Protein AF-A0A962AG25-F1 (afdb_monomer_lite)

pLDDT: mean 88.18, std 6.66, range [57.38, 96.31]

Sequence (49 aa):
MYQPLPRNVLVRLRPVPSGYEYVRVDNDILLMAVATHKIVDAVAILSRL

Secondary structure (DSSP, 8-state):
-EEEPPHHHHTTSPPPPTTEEEEEETTEEEEEETTTTEEEEEEE--TT-

Radius of gyration: 10.3 Å; chains: 1; bounding box: 26×23×19 Å

Structure (mmCIF, N/CA/C/O backbone):
data_AF-A0A962AG25-F1
#
_entry.id   AF-A0A962AG25-F1
#
loop_
_atom_site.group_PDB
_atom_site.id
_atom_site.type_symbol
_ato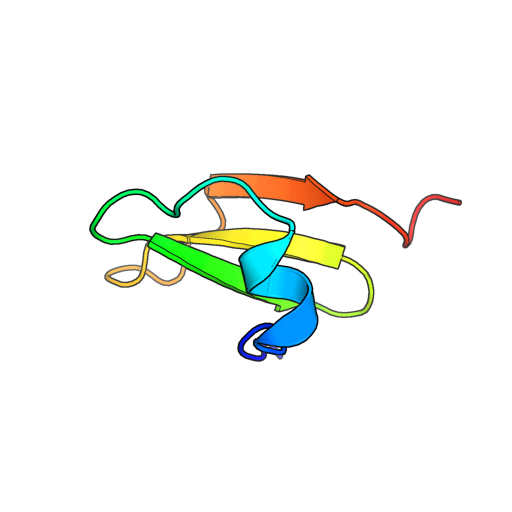m_site.label_atom_id
_atom_site.label_alt_id
_atom_site.label_comp_id
_atom_site.label_asym_id
_atom_site.label_entity_id
_atom_site.label_seq_id
_atom_site.pdbx_PDB_ins_code
_atom_site.Cartn_x
_atom_site.Cartn_y
_atom_site.Cartn_z
_atom_site.occupancy
_atom_site.B_iso_or_equiv
_atom_site.auth_seq_id
_atom_site.auth_comp_id
_atom_site.auth_asym_id
_atom_site.auth_atom_id
_atom_site.pdbx_PDB_model_num
ATOM 1 N N . MET A 1 1 ? -0.305 8.769 -8.805 1.00 81.44 1 MET A N 1
ATOM 2 C CA . MET A 1 1 ? -1.692 8.243 -8.782 1.00 81.44 1 MET A CA 1
ATOM 3 C C . MET A 1 1 ? -1.608 6.814 -8.273 1.00 81.44 1 MET A C 1
ATOM 5 O O . MET A 1 1 ? -0.742 6.102 -8.761 1.00 81.44 1 MET A O 1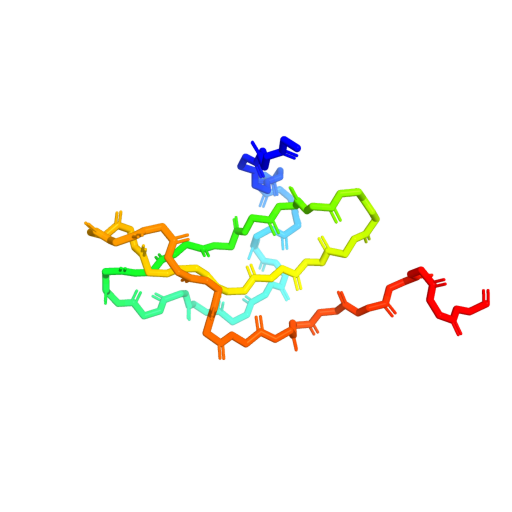
ATOM 9 N N . TYR A 1 2 ? -2.402 6.414 -7.278 1.00 81.75 2 TYR A N 1
ATOM 10 C CA . TYR A 1 2 ? -2.403 5.031 -6.787 1.00 81.75 2 TYR A CA 1
ATOM 11 C C . TYR A 1 2 ? -3.562 4.255 -7.411 1.00 81.75 2 TYR A C 1
ATOM 13 O O . TYR A 1 2 ? -4.606 4.833 -7.716 1.00 81.75 2 TYR A O 1
ATOM 21 N N . GLN A 1 3 ? -3.361 2.961 -7.642 1.00 87.81 3 GLN A N 1
ATOM 22 C CA . GLN A 1 3 ? -4.367 2.085 -8.241 1.00 87.81 3 GLN A CA 1
ATOM 23 C C . GLN A 1 3 ? -4.505 0.802 -7.416 1.00 87.81 3 GLN A C 1
ATOM 25 O O . GLN A 1 3 ? -3.493 0.302 -6.908 1.00 87.81 3 GLN A O 1
ATOM 30 N N . PRO A 1 4 ? -5.721 0.239 -7.300 1.00 85.69 4 PRO A N 1
ATOM 31 C CA . PRO A 1 4 ? -5.912 -1.059 -6.674 1.00 85.69 4 PRO A CA 1
ATOM 32 C C . PRO A 1 4 ? -5.052 -2.125 -7.347 1.00 85.69 4 PRO A C 1
ATOM 34 O O . PRO A 1 4 ? -4.911 -2.161 -8.574 1.00 85.69 4 PRO A O 1
ATOM 37 N N . LEU A 1 5 ? -4.488 -3.021 -6.543 1.00 85.94 5 LEU A N 1
ATOM 38 C CA . LEU A 1 5 ? -3.670 -4.100 -7.073 1.00 85.94 5 LEU A CA 1
ATOM 39 C C . LEU A 1 5 ? -4.548 -5.152 -7.787 1.00 85.94 5 LEU A C 1
ATOM 41 O O . LEU A 1 5 ? -5.588 -5.548 -7.254 1.00 85.94 5 LEU A O 1
ATOM 45 N N . PRO A 1 6 ? -4.141 -5.666 -8.963 1.00 86.44 6 PRO A N 1
ATOM 46 C CA . PRO A 1 6 ? -4.856 -6.750 -9.631 1.00 86.44 6 PRO A CA 1
ATOM 47 C C . PRO A 1 6 ? -5.044 -7.985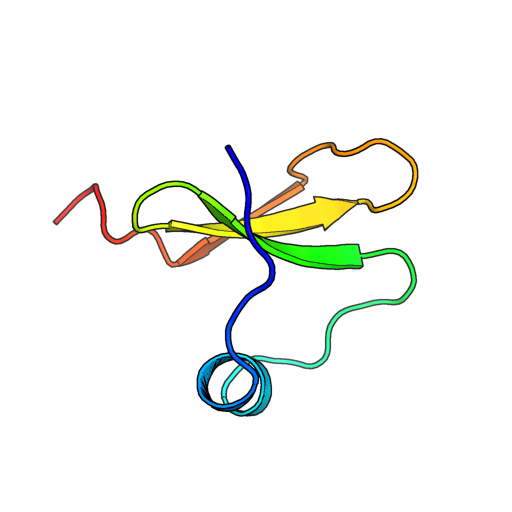 -8.732 1.00 86.44 6 PRO A C 1
ATOM 49 O O . PRO A 1 6 ? -4.124 -8.398 -8.020 1.00 86.44 6 PRO A O 1
ATOM 52 N N . ARG A 1 7 ? -6.226 -8.621 -8.790 1.00 84.12 7 ARG A N 1
ATOM 53 C CA . ARG A 1 7 ? -6.597 -9.754 -7.911 1.00 84.12 7 ARG A CA 1
ATOM 54 C C . ARG A 1 7 ? -5.609 -10.921 -7.958 1.00 84.12 7 ARG A C 1
ATOM 56 O O . ARG A 1 7 ? -5.324 -11.516 -6.927 1.00 84.12 7 ARG A O 1
ATOM 63 N N . ASN A 1 8 ? -5.063 -11.231 -9.132 1.00 88.06 8 ASN A N 1
ATOM 64 C CA . ASN A 1 8 ? -4.068 -12.292 -9.322 1.00 88.06 8 ASN A CA 1
ATOM 65 C C . ASN A 1 8 ? -2.746 -12.028 -8.579 1.00 88.06 8 ASN A C 1
ATOM 67 O O . ASN A 1 8 ? -2.026 -12.972 -8.267 1.00 88.06 8 ASN A O 1
ATOM 71 N N . VAL A 1 9 ? -2.419 -10.765 -8.302 1.00 85.00 9 VAL A N 1
ATOM 72 C CA . VAL A 1 9 ? -1.260 -10.395 -7.482 1.00 85.00 9 VAL A CA 1
ATOM 73 C C . VAL A 1 9 ? -1.632 -10.454 -6.003 1.00 85.00 9 VAL A C 1
ATOM 75 O O . VAL A 1 9 ? -0.891 -11.046 -5.225 1.00 85.00 9 VAL A O 1
ATOM 78 N N . LEU A 1 10 ? -2.808 -9.933 -5.629 1.00 85.25 10 LEU A N 1
ATOM 79 C CA . LEU A 1 10 ? -3.305 -9.951 -4.246 1.00 85.25 10 LEU A CA 1
ATOM 80 C C . LEU A 1 10 ? -3.337 -11.360 -3.641 1.00 85.25 10 LEU A C 1
ATOM 82 O O . LEU A 1 10 ? -2.913 -11.534 -2.505 1.00 85.25 10 LEU A O 1
ATOM 86 N N . VAL A 1 11 ? -3.773 -12.373 -4.398 1.00 86.38 11 VAL A N 1
ATOM 87 C CA . VAL A 1 11 ? -3.840 -13.768 -3.910 1.00 86.38 11 VAL A CA 1
ATOM 88 C C . VAL A 1 11 ? -2.474 -14.394 -3.616 1.00 86.38 11 VAL A C 1
ATOM 90 O O . VAL A 1 11 ? -2.408 -15.441 -2.980 1.00 86.38 11 VAL A O 1
ATOM 93 N N . ARG A 1 12 ? -1.381 -13.784 -4.090 1.00 87.00 12 ARG A N 1
ATOM 94 C CA . ARG A 1 12 ? -0.005 -14.239 -3.832 1.00 87.00 12 ARG A CA 1
ATOM 95 C C . ARG A 1 12 ? 0.637 -13.505 -2.654 1.00 87.00 12 ARG A C 1
ATOM 97 O O . ARG A 1 12 ? 1.732 -13.877 -2.242 1.00 87.00 12 ARG A O 1
ATOM 104 N N . LEU A 1 13 ? -0.015 -12.461 -2.139 1.00 84.19 13 LEU A N 1
ATOM 105 C CA . LEU A 1 13 ? 0.437 -11.697 -0.983 1.00 84.19 13 LEU A CA 1
ATOM 106 C C . LEU A 1 13 ? -0.175 -12.253 0.304 1.00 8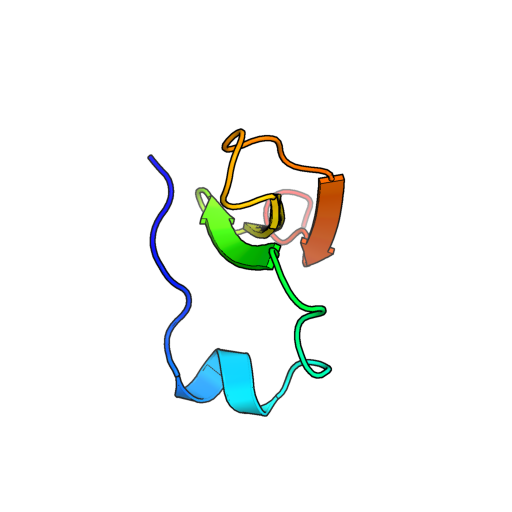4.19 13 LEU A C 1
ATOM 108 O O . LEU A 1 13 ? -1.120 -13.044 0.294 1.00 84.19 13 LEU A O 1
ATOM 112 N N . ARG A 1 14 ? 0.378 -11.821 1.438 1.00 87.06 14 ARG A N 1
ATOM 113 C CA . ARG A 1 14 ? -0.226 -12.097 2.743 1.00 87.06 14 ARG A CA 1
ATOM 114 C C . ARG A 1 14 ? -1.585 -11.389 2.851 1.00 87.06 14 ARG A C 1
ATOM 116 O O . ARG A 1 14 ? -1.764 -10.345 2.225 1.00 87.06 14 ARG A O 1
ATOM 123 N N . PRO A 1 15 ? -2.536 -11.921 3.641 1.00 88.19 15 PRO A N 1
ATOM 124 C CA . PRO A 1 15 ? -3.803 -11.244 3.889 1.00 88.19 15 PRO A CA 1
ATOM 125 C C . PRO A 1 15 ? -3.577 -9.823 4.404 1.00 88.19 15 PRO A C 1
ATOM 127 O O . PRO A 1 15 ? -2.751 -9.607 5.294 1.00 88.19 15 PRO A O 1
ATOM 130 N N . VAL A 1 16 ? -4.313 -8.862 3.846 1.00 88.94 16 VAL A N 1
ATOM 131 C CA . VAL A 1 16 ? -4.211 -7.469 4.276 1.00 88.94 16 VAL A CA 1
ATOM 132 C C . VAL A 1 16 ? -4.902 -7.298 5.639 1.00 88.94 16 VAL A C 1
ATOM 134 O O . VAL A 1 16 ? -6.008 -7.819 5.825 1.00 88.94 16 VAL A O 1
ATOM 137 N N . PRO A 1 17 ? -4.285 -6.608 6.614 1.00 89.12 17 PRO A N 1
ATOM 138 C CA . PRO A 1 17 ? -4.951 -6.289 7.872 1.00 89.12 17 PRO A CA 1
ATOM 139 C C . PRO A 1 17 ? -6.181 -5.398 7.653 1.00 89.12 17 PRO A C 1
ATOM 141 O O . PRO A 1 17 ? -6.241 -4.617 6.703 1.00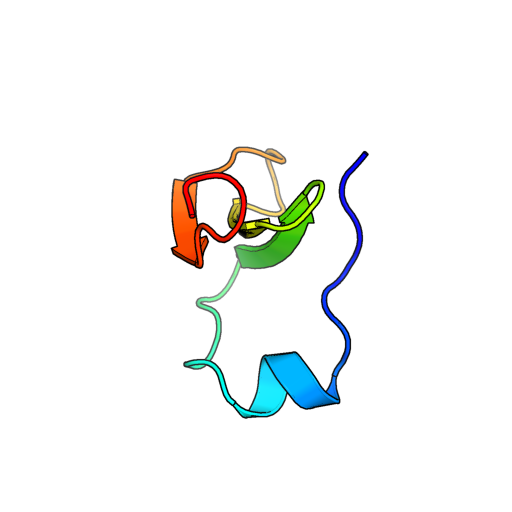 89.12 17 PRO A O 1
ATOM 144 N N . SER A 1 18 ? -7.156 -5.481 8.561 1.00 93.25 18 SER A N 1
ATOM 145 C CA . SER A 1 18 ? -8.358 -4.641 8.495 1.00 93.25 18 SER A CA 1
ATOM 146 C C . SER A 1 18 ? -8.000 -3.151 8.510 1.00 93.25 18 SER A C 1
ATOM 148 O O . SER A 1 18 ? -7.172 -2.721 9.311 1.00 93.25 18 SER A O 1
ATOM 150 N N . GLY A 1 19 ? -8.629 -2.368 7.632 1.00 93.69 19 GLY A N 1
ATOM 151 C CA . GLY A 1 19 ? -8.369 -0.930 7.487 1.00 93.69 19 GLY A CA 1
ATOM 152 C C . GLY A 1 19 ? -7.201 -0.573 6.561 1.00 93.69 19 GLY A C 1
ATOM 153 O O . GLY A 1 19 ? -6.889 0.612 6.417 1.00 93.69 19 GLY A O 1
ATOM 154 N N . TYR A 1 20 ? -6.589 -1.567 5.912 1.00 94.75 20 TYR A N 1
ATOM 155 C CA . TYR A 1 20 ? -5.493 -1.378 4.969 1.00 94.75 20 TYR A CA 1
ATOM 156 C C . TYR A 1 20 ? -5.803 -1.990 3.606 1.00 94.75 20 TYR A C 1
ATOM 158 O O . TYR A 1 20 ? -6.597 -2.922 3.483 1.00 94.75 20 TYR A O 1
ATOM 166 N N . GLU A 1 21 ? -5.128 -1.486 2.581 1.00 93.56 21 GLU A N 1
ATOM 167 C CA . GLU A 1 21 ? -5.150 -2.056 1.240 1.00 93.56 21 GLU A CA 1
ATOM 168 C C . GLU A 1 21 ? -3.755 -2.043 0.609 1.00 93.56 21 GLU A C 1
ATOM 170 O O . GLU A 1 21 ? -2.902 -1.216 0.947 1.00 93.56 21 GLU A O 1
ATOM 175 N N . TYR A 1 22 ? -3.526 -2.975 -0.318 1.00 93.94 22 TYR A N 1
ATOM 176 C CA . TYR A 1 22 ? -2.354 -2.925 -1.180 1.00 93.94 22 TYR A CA 1
ATOM 177 C C . TYR A 1 22 ? -2.648 -2.058 -2.396 1.00 93.94 22 TYR A C 1
ATOM 179 O O . TYR A 1 22 ? -3.587 -2.327 -3.150 1.00 93.94 22 TYR A O 1
ATOM 187 N N . VAL A 1 23 ? -1.791 -1.071 -2.626 1.00 93.12 23 VAL A N 1
ATOM 188 C CA . VAL A 1 23 ? -1.868 -0.189 -3.789 1.00 93.12 23 VAL A CA 1
ATOM 189 C C . VAL A 1 23 ? -0.617 -0.293 -4.636 1.00 93.12 23 VAL A C 1
ATOM 191 O O . VAL A 1 23 ? 0.486 -0.507 -4.130 1.00 93.12 23 VAL A O 1
ATOM 194 N N . ARG A 1 24 ? -0.798 -0.116 -5.943 1.00 92.06 24 ARG A N 1
ATOM 195 C CA . ARG A 1 24 ? 0.302 0.116 -6.871 1.00 92.06 24 ARG A CA 1
ATOM 196 C C . ARG A 1 24 ? 0.544 1.614 -6.993 1.00 92.06 24 ARG A C 1
ATOM 198 O O . ARG A 1 24 ? -0.389 2.357 -7.309 1.00 92.06 24 ARG A O 1
ATOM 205 N N . VAL A 1 25 ? 1.786 2.031 -6.779 1.00 90.94 25 VAL A N 1
ATOM 206 C CA . VAL A 1 25 ? 2.273 3.384 -7.072 1.00 90.94 25 VAL A CA 1
ATOM 207 C C . VAL A 1 25 ? 3.467 3.227 -7.994 1.00 90.94 25 VAL A C 1
ATOM 209 O O . VAL A 1 25 ? 4.451 2.594 -7.625 1.00 90.94 25 VAL A O 1
ATOM 212 N N . ASP A 1 26 ? 3.344 3.737 -9.216 1.00 89.38 26 ASP A N 1
ATOM 213 C CA . ASP A 1 26 ? 4.283 3.467 -10.305 1.00 89.38 26 ASP A CA 1
ATOM 214 C C . ASP A 1 26 ? 4.516 1.950 -10.470 1.00 89.38 26 ASP A C 1
ATOM 216 O O . ASP A 1 26 ? 3.588 1.209 -10.813 1.00 89.38 26 ASP A O 1
ATOM 220 N N . ASN A 1 27 ? 5.724 1.465 -10.179 1.00 88.44 27 ASN A N 1
ATOM 221 C CA . ASN A 1 27 ? 6.061 0.041 -10.231 1.00 88.44 27 ASN A CA 1
ATOM 222 C C . ASN A 1 27 ? 6.097 -0.639 -8.858 1.00 88.44 27 ASN A C 1
ATOM 224 O O . ASN A 1 27 ? 6.305 -1.849 -8.789 1.00 88.44 27 ASN A O 1
ATOM 228 N N . ASP A 1 28 ? 5.835 0.096 -7.784 1.00 90.12 28 ASP A N 1
ATOM 229 C CA . ASP A 1 28 ? 5.985 -0.389 -6.419 1.00 90.12 28 ASP A CA 1
ATOM 230 C C . ASP A 1 28 ? 4.638 -0.818 -5.825 1.00 90.12 28 ASP A C 1
ATOM 232 O O . ASP A 1 28 ? 3.570 -0.304 -6.177 1.00 90.12 28 ASP A O 1
ATOM 236 N N . ILE A 1 29 ? 4.688 -1.799 -4.924 1.00 91.81 29 ILE A N 1
ATOM 237 C CA . ILE A 1 29 ? 3.535 -2.300 -4.174 1.00 91.81 29 ILE A CA 1
ATOM 238 C C . ILE A 1 29 ? 3.682 -1.827 -2.737 1.00 91.81 29 ILE A C 1
ATOM 240 O O . ILE A 1 29 ? 4.647 -2.178 -2.054 1.00 91.81 29 ILE A O 1
ATOM 244 N N . LEU A 1 30 ? 2.704 -1.057 -2.275 1.00 93.56 30 LEU A N 1
ATOM 245 C CA . LEU A 1 30 ? 2.727 -0.405 -0.972 1.00 93.56 30 LEU A CA 1
ATOM 246 C C . LEU A 1 30 ? 1.511 -0.815 -0.143 1.00 93.56 30 LEU A C 1
ATOM 248 O O . LEU A 1 30 ? 0.451 -1.130 -0.688 1.00 93.56 30 LEU A O 1
ATOM 252 N N . LEU A 1 31 ? 1.663 -0.782 1.179 1.00 94.50 31 LEU A N 1
ATOM 253 C CA . LEU A 1 31 ? 0.566 -0.926 2.129 1.00 94.50 31 LEU A CA 1
ATOM 254 C C . LEU A 1 31 ? 0.071 0.465 2.538 1.00 94.50 31 LEU A C 1
ATOM 256 O O . LEU A 1 31 ? 0.849 1.289 3.028 1.00 94.50 31 LEU A O 1
ATOM 260 N N . MET A 1 32 ? -1.224 0.718 2.364 1.00 95.75 32 MET A N 1
ATOM 261 C CA . MET A 1 32 ? -1.841 2.016 2.632 1.00 95.75 32 MET A CA 1
ATOM 262 C C . MET A 1 32 ? -2.981 1.896 3.643 1.00 95.75 32 MET A C 1
ATOM 264 O O . MET A 1 32 ? -3.771 0.957 3.583 1.00 95.75 32 MET A O 1
ATOM 268 N N . ALA A 1 33 ? -3.087 2.863 4.556 1.00 96.31 33 ALA A N 1
ATOM 269 C CA . ALA A 1 33 ? -4.223 2.991 5.465 1.00 96.31 33 ALA A CA 1
ATOM 270 C C . ALA A 1 33 ? -5.410 3.656 4.749 1.00 96.31 33 ALA A C 1
ATOM 272 O O . ALA A 1 33 ? -5.310 4.813 4.336 1.00 96.31 33 ALA A O 1
ATOM 273 N N . VAL A 1 34 ? -6.550 2.966 4.667 1.00 94.50 34 VAL A N 1
ATOM 274 C CA . VAL A 1 34 ? -7.717 3.406 3.875 1.00 94.50 34 VAL A CA 1
ATOM 275 C C . VAL A 1 34 ? -8.297 4.726 4.393 1.00 94.50 34 VAL A C 1
ATOM 277 O O . VAL A 1 34 ? -8.598 5.625 3.619 1.0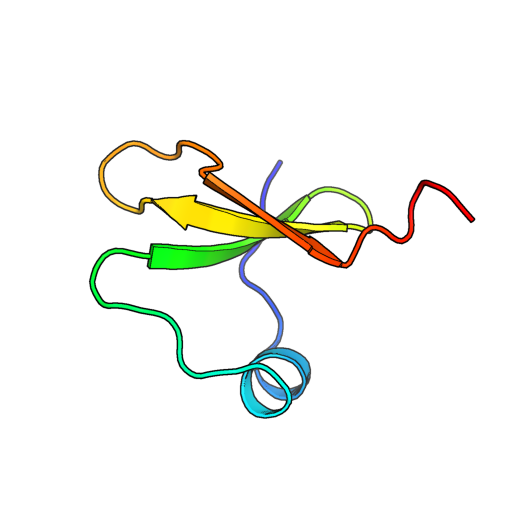0 94.50 34 VAL A O 1
ATOM 280 N N . ALA A 1 35 ? -8.400 4.894 5.714 1.00 94.94 35 ALA A N 1
ATOM 281 C CA . ALA A 1 35 ? -9.029 6.081 6.304 1.00 94.94 35 ALA A CA 1
ATOM 282 C C . ALA A 1 35 ? -8.241 7.387 6.082 1.00 94.94 35 ALA A C 1
ATOM 284 O O . ALA A 1 35 ? -8.813 8.471 6.154 1.00 94.94 35 ALA A O 1
ATOM 285 N N . THR A 1 36 ? -6.926 7.299 5.860 1.00 95.56 36 THR A N 1
ATOM 286 C CA . THR A 1 36 ? -6.036 8.476 5.800 1.00 95.56 36 THR A CA 1
ATOM 287 C C . THR A 1 36 ? -5.249 8.589 4.500 1.00 95.56 36 THR A C 1
ATOM 289 O O . THR A 1 36 ? -4.556 9.585 4.305 1.00 95.56 36 THR A O 1
ATOM 292 N N . HIS A 1 37 ? -5.318 7.575 3.633 1.00 91.44 37 HIS A N 1
ATOM 293 C CA . HIS A 1 37 ? -4.484 7.423 2.439 1.00 91.44 37 HIS A CA 1
ATOM 294 C C . HIS A 1 37 ? -2.975 7.573 2.706 1.00 91.44 37 HIS A C 1
ATOM 296 O O . HIS A 1 37 ? -2.210 7.970 1.827 1.00 91.44 37 HIS A O 1
ATOM 302 N N . LYS A 1 38 ? -2.521 7.269 3.929 1.00 94.00 38 LYS A N 1
ATOM 303 C CA . LYS A 1 38 ? -1.095 7.261 4.264 1.00 94.00 38 LYS A CA 1
ATOM 304 C C . LYS A 1 38 ? -0.474 5.921 3.901 1.00 94.00 38 LYS A C 1
ATOM 306 O O . LYS A 1 38 ? -1.000 4.872 4.273 1.00 94.00 38 LYS A O 1
ATOM 311 N N . ILE A 1 39 ? 0.673 5.975 3.228 1.00 92.62 39 ILE A N 1
ATOM 312 C CA . ILE A 1 39 ? 1.541 4.814 3.040 1.00 92.62 39 ILE A CA 1
ATOM 313 C C . ILE A 1 39 ? 2.192 4.485 4.379 1.00 92.62 39 ILE A C 1
ATOM 315 O O . ILE A 1 39 ? 2.758 5.364 5.029 1.00 92.62 39 ILE A O 1
ATOM 319 N N . VAL A 1 40 ? 2.074 3.228 4.790 1.00 92.06 40 VAL A N 1
ATOM 320 C CA . VAL A 1 40 ? 2.595 2.742 6.072 1.00 92.06 40 VAL A CA 1
ATOM 321 C C . VAL A 1 40 ? 3.797 1.832 5.867 1.00 92.06 40 VAL A C 1
ATOM 323 O O . VAL A 1 40 ? 4.690 1.830 6.707 1.00 92.06 40 VAL A O 1
ATOM 326 N N . ASP A 1 41 ? 3.846 1.101 4.750 1.00 88.31 41 ASP A N 1
ATOM 327 C CA . ASP A 1 41 ? 4.955 0.197 4.450 1.00 88.31 41 ASP A CA 1
ATOM 328 C C . ASP A 1 41 ? 5.150 -0.025 2.940 1.00 88.31 41 ASP A C 1
ATOM 330 O O . ASP A 1 41 ? 4.219 0.144 2.143 1.00 88.31 41 ASP A O 1
ATOM 334 N N . ALA A 1 42 ? 6.359 -0.441 2.561 1.00 85.94 42 ALA A N 1
ATOM 335 C CA . ALA A 1 42 ? 6.713 -0.873 1.218 1.00 85.94 42 ALA A CA 1
ATOM 336 C C . ALA A 1 42 ? 6.827 -2.401 1.170 1.00 85.94 42 ALA A C 1
ATOM 338 O O . ALA A 1 42 ? 7.676 -3.009 1.814 1.00 85.94 42 ALA A O 1
ATOM 339 N N . VAL A 1 43 ? 5.970 -3.025 0.366 1.00 87.12 43 VAL A N 1
ATOM 340 C CA . VAL A 1 43 ? 5.839 -4.488 0.292 1.00 87.12 43 VAL A CA 1
ATOM 341 C C . VAL A 1 43 ? 6.737 -5.050 -0.802 1.00 87.12 43 VAL A C 1
ATOM 343 O O . VAL A 1 43 ? 7.364 -6.090 -0.625 1.00 87.12 43 VAL A O 1
ATOM 346 N N . ALA A 1 44 ? 6.803 -4.357 -1.940 1.00 84.69 44 ALA A N 1
ATOM 347 C CA . ALA A 1 44 ? 7.738 -4.648 -3.015 1.00 84.69 44 ALA A CA 1
ATOM 348 C C . ALA A 1 44 ? 8.173 -3.345 -3.685 1.00 84.69 44 ALA A C 1
ATOM 350 O O . ALA A 1 44 ? 7.328 -2.540 -4.077 1.00 84.69 44 ALA A O 1
ATOM 351 N N . ILE A 1 45 ? 9.485 -3.170 -3.834 1.00 81.00 45 ILE A N 1
ATOM 352 C CA . ILE A 1 45 ? 10.088 -2.021 -4.510 1.00 81.00 45 ILE A CA 1
ATOM 353 C C . ILE A 1 45 ? 10.795 -2.551 -5.753 1.00 81.00 45 ILE A C 1
ATOM 355 O O . ILE A 1 45 ? 11.779 -3.281 -5.648 1.00 81.00 45 ILE A O 1
ATOM 359 N N . LEU A 1 46 ? 10.256 -2.219 -6.919 1.00 81.94 46 LEU A N 1
ATOM 360 C CA . LEU A 1 46 ? 10.748 -2.644 -8.229 1.00 81.94 46 LEU A CA 1
ATOM 361 C C . LEU A 1 46 ? 11.450 -1.501 -8.962 1.00 81.94 46 LEU A C 1
ATOM 363 O O . LEU A 1 46 ? 12.258 -1.746 -9.848 1.00 81.94 46 LEU A O 1
ATOM 367 N N . SER A 1 47 ? 11.169 -0.258 -8.574 1.00 77.81 47 SER A N 1
ATOM 368 C CA . SER A 1 47 ? 11.803 0.949 -9.113 1.00 77.81 47 SER A CA 1
ATOM 369 C C . SER A 1 47 ? 13.297 1.078 -8.784 1.00 77.81 47 SER A C 1
ATOM 371 O O . SER A 1 47 ? 13.988 1.893 -9.390 1.00 77.81 47 SER A O 1
ATOM 373 N N . ARG A 1 48 ? 13.804 0.294 -7.824 1.00 73.75 48 ARG A N 1
ATOM 374 C CA . ARG A 1 48 ? 15.192 0.358 -7.334 1.00 73.75 48 ARG A CA 1
ATOM 375 C C . ARG A 1 48 ? 16.115 -0.718 -7.933 1.00 73.75 48 ARG A C 1
ATOM 377 O O . ARG A 1 48 ? 17.221 -0.903 -7.428 1.00 73.75 48 ARG A O 1
ATOM 384 N N . LEU A 1 49 ? 15.655 -1.441 -8.952 1.00 57.38 49 LEU A N 1
ATOM 385 C CA . LEU A 1 49 ? 16.428 -2.464 -9.666 1.00 57.38 49 LEU A CA 1
ATOM 386 C C . LEU A 1 49 ? 17.094 -1.906 -10.925 1.00 57.38 49 LEU A C 1
ATOM 388 O O . LEU A 1 49 ? 16.489 -1.021 -11.569 1.00 57.38 49 LEU A O 1
#

Foldseek 3Di:
DKDADDPVVVVVDDDQDPQWGWIDDPNWTFIARNVPRDTDGTPGDPVVD